Protein AF-A0A0C2FST6-F1 (afdb_monomer_lite)

pLDDT: mean 88.34, std 12.42, range [39.0, 97.56]

Organism: NCBI:txid51022

Structure (mmCIF, N/CA/C/O backbone):
data_AF-A0A0C2FST6-F1
#
_entry.id   AF-A0A0C2FST6-F1
#
loop_
_atom_site.group_PDB
_atom_site.id
_atom_site.type_symbol
_atom_site.label_atom_id
_atom_site.label_alt_id
_atom_site.label_comp_id
_atom_site.label_asym_id
_atom_site.label_entity_id
_atom_site.label_seq_id
_atom_site.pdbx_PDB_ins_code
_atom_site.Cartn_x
_atom_site.Cartn_y
_atom_site.Cartn_z
_atom_site.occupancy
_atom_site.B_iso_or_equiv
_atom_site.auth_seq_id
_atom_site.auth_comp_id
_atom_site.auth_asym_id
_atom_site.auth_atom_id
_atom_site.pdbx_PDB_model_num
ATOM 1 N N . MET A 1 1 ? -6.527 15.427 -21.220 1.00 39.00 1 MET A N 1
ATOM 2 C CA . MET A 1 1 ? -5.791 14.199 -21.587 1.00 39.00 1 MET A CA 1
ATOM 3 C C . MET A 1 1 ? -4.853 13.885 -20.443 1.00 39.00 1 MET A C 1
ATOM 5 O O . MET A 1 1 ? -3.989 14.704 -20.167 1.00 39.00 1 MET A O 1
ATOM 9 N N . GLN A 1 2 ? -5.068 12.772 -19.751 1.00 46.94 2 GLN A N 1
ATOM 10 C CA . GLN A 1 2 ? -4.172 12.284 -18.705 1.00 46.94 2 GLN A CA 1
ATOM 11 C C . GLN A 1 2 ? -3.505 11.031 -19.274 1.00 46.94 2 GLN A C 1
ATOM 13 O O . GLN A 1 2 ? -4.203 10.127 -19.728 1.00 46.94 2 GLN A O 1
ATOM 18 N N . ALA A 1 3 ? -2.178 11.041 -19.378 1.00 51.03 3 ALA A N 1
ATOM 19 C CA . ALA A 1 3 ? -1.410 9.891 -19.835 1.00 51.03 3 ALA A CA 1
ATOM 20 C C . ALA A 1 3 ? -0.987 9.089 -18.603 1.00 51.03 3 ALA A C 1
ATOM 22 O O . ALA A 1 3 ? -0.339 9.634 -17.710 1.00 51.03 3 ALA A O 1
ATOM 23 N N . GLU A 1 4 ? -1.379 7.821 -18.549 1.00 57.81 4 GLU A N 1
ATOM 24 C CA . GLU A 1 4 ? -0.962 6.893 -17.504 1.00 57.81 4 GLU A CA 1
ATOM 25 C C . GLU A 1 4 ? 0.273 6.131 -17.997 1.00 57.81 4 GLU A C 1
ATOM 27 O O . GLU A 1 4 ? 0.235 5.459 -19.029 1.00 57.81 4 GLU A O 1
ATOM 32 N N . LEU A 1 5 ? 1.398 6.289 -17.297 1.00 55.16 5 LEU A N 1
ATOM 33 C CA . LEU A 1 5 ? 2.637 5.575 -17.589 1.00 55.16 5 LEU A CA 1
ATOM 34 C C . LEU A 1 5 ? 2.789 4.437 -16.575 1.00 55.16 5 LEU A C 1
ATOM 36 O O . LEU A 1 5 ? 3.178 4.674 -15.433 1.00 55.16 5 LEU A O 1
ATOM 40 N N . ALA A 1 6 ? 2.496 3.206 -16.995 1.00 63.00 6 ALA A N 1
ATOM 41 C CA . ALA A 1 6 ? 2.670 2.010 -16.175 1.00 63.00 6 ALA A CA 1
ATOM 42 C C . ALA A 1 6 ? 3.972 1.288 -16.557 1.00 63.00 6 ALA A C 1
ATOM 44 O O . ALA A 1 6 ? 4.062 0.633 -17.597 1.00 63.00 6 ALA A O 1
ATOM 45 N N . LEU A 1 7 ? 4.998 1.410 -15.712 1.00 65.06 7 LEU A N 1
ATOM 46 C CA . LEU A 1 7 ? 6.255 0.681 -15.870 1.00 65.06 7 LEU A CA 1
ATOM 47 C C . LEU A 1 7 ? 6.058 -0.771 -15.400 1.00 65.06 7 LEU A C 1
ATOM 49 O O . LEU A 1 7 ? 6.103 -1.049 -14.206 1.00 65.06 7 LEU A O 1
ATOM 53 N N . GLN A 1 8 ? 5.809 -1.692 -16.336 1.00 71.19 8 GLN A N 1
ATOM 54 C CA . GLN A 1 8 ? 5.555 -3.113 -16.028 1.00 71.19 8 GLN A CA 1
ATOM 55 C C . GLN A 1 8 ? 6.801 -3.876 -15.550 1.00 71.19 8 GLN A C 1
ATOM 57 O O . GLN A 1 8 ? 6.686 -4.937 -14.940 1.00 71.19 8 GLN A O 1
ATOM 62 N N . GLY A 1 9 ? 7.990 -3.339 -15.815 1.00 72.75 9 GLY A N 1
ATOM 63 C CA . GLY A 1 9 ? 9.252 -3.869 -15.326 1.00 72.75 9 GLY A CA 1
ATOM 64 C C . GLY A 1 9 ? 10.453 -3.284 -16.064 1.00 72.75 9 GLY A C 1
ATOM 65 O O . GLY A 1 9 ? 10.310 -2.699 -17.138 1.00 72.75 9 GLY A O 1
ATOM 66 N N . VAL A 1 10 ? 11.639 -3.422 -15.475 1.00 80.88 10 VAL A N 1
ATOM 67 C CA . VAL A 1 10 ? 12.924 -2.973 -16.025 1.00 80.88 10 VAL A CA 1
ATOM 68 C C . VAL A 1 10 ? 13.962 -4.067 -15.814 1.00 80.88 10 VAL A C 1
ATOM 70 O O . VAL A 1 10 ? 14.098 -4.576 -14.709 1.00 80.88 10 VAL A O 1
ATOM 73 N N . GLY A 1 11 ? 14.709 -4.403 -16.864 1.00 85.94 11 GLY A N 1
ATOM 74 C CA . GLY A 1 11 ? 15.892 -5.260 -16.782 1.00 85.94 11 GLY A CA 1
ATOM 75 C C . GLY A 1 11 ? 17.163 -4.447 -17.009 1.00 85.94 11 GLY A C 1
ATOM 76 O O . GLY A 1 11 ? 17.189 -3.582 -17.886 1.00 85.94 11 GLY A O 1
ATOM 77 N N . LEU A 1 12 ? 18.210 -4.723 -16.237 1.00 88.25 12 LEU A N 1
ATOM 78 C CA . LEU A 1 12 ? 19.532 -4.126 -16.388 1.00 88.25 12 LEU A CA 1
ATOM 79 C C . LEU A 1 12 ? 20.592 -5.226 -16.478 1.00 88.25 12 LEU A C 1
ATOM 81 O O . LEU A 1 12 ? 20.757 -6.009 -15.546 1.00 88.25 12 LEU A O 1
ATOM 85 N N . SER A 1 13 ? 21.323 -5.243 -17.591 1.00 92.38 13 SER A N 1
ATOM 86 C CA . SER A 1 13 ? 22.393 -6.207 -17.858 1.00 92.38 13 SER A CA 1
ATOM 87 C C . SER A 1 13 ? 23.755 -5.524 -17.847 1.00 92.38 13 SER A C 1
ATOM 89 O O . SER A 1 13 ? 23.963 -4.511 -18.518 1.00 92.38 13 SER A O 1
ATOM 91 N N . ILE A 1 14 ? 24.708 -6.105 -17.125 1.00 94.31 14 ILE A N 1
ATOM 92 C CA . ILE A 1 14 ? 26.126 -5.760 -17.227 1.00 94.31 14 ILE A CA 1
ATOM 93 C C . ILE A 1 14 ? 26.758 -6.751 -18.196 1.00 94.31 14 ILE A C 1
ATOM 95 O O . ILE A 1 14 ? 26.764 -7.952 -17.934 1.00 94.31 14 ILE A O 1
ATOM 99 N N . VAL A 1 15 ? 27.297 -6.254 -19.307 1.00 96.06 15 VAL A N 1
ATOM 100 C CA . VAL A 1 15 ? 27.895 -7.076 -20.366 1.00 96.06 15 VAL A CA 1
ATOM 101 C C . VAL A 1 15 ? 29.384 -6.784 -20.518 1.00 96.06 15 VAL A C 1
ATOM 103 O O . VAL A 1 15 ? 29.814 -5.632 -20.463 1.00 96.06 15 VAL A O 1
ATOM 106 N N . ASP A 1 16 ? 30.170 -7.8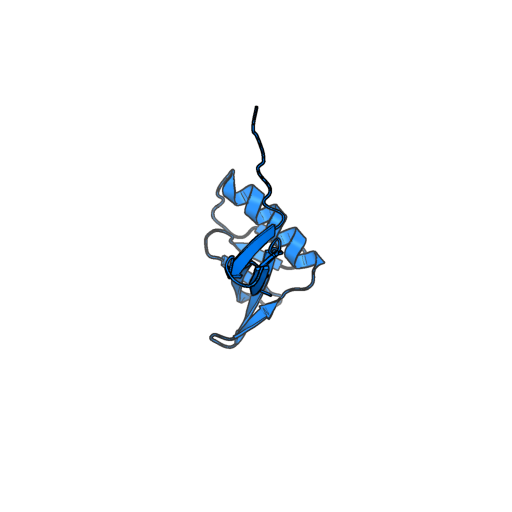36 -20.731 1.00 95.31 16 ASP A N 1
ATOM 107 C CA . ASP A 1 16 ? 31.545 -7.730 -21.206 1.00 95.31 16 ASP A CA 1
ATOM 108 C C . ASP A 1 16 ? 31.557 -7.843 -22.732 1.00 95.31 16 ASP A C 1
ATOM 110 O O . ASP A 1 16 ? 31.423 -8.930 -23.305 1.00 95.31 16 ASP A O 1
ATOM 114 N N . ASN A 1 17 ? 31.745 -6.703 -23.395 1.00 94.88 17 ASN A N 1
ATOM 115 C CA . ASN A 1 17 ? 31.776 -6.620 -24.854 1.00 94.88 17 ASN A CA 1
ATOM 116 C C . ASN A 1 17 ? 32.983 -7.344 -25.470 1.00 94.88 17 ASN A C 1
ATOM 118 O O . ASN A 1 17 ? 32.921 -7.749 -26.627 1.00 94.88 17 ASN A O 1
ATOM 122 N N . SER A 1 18 ? 34.067 -7.525 -24.714 1.00 95.50 18 SER A N 1
ATOM 123 C CA . SER A 1 18 ? 35.298 -8.179 -25.180 1.00 95.50 18 SER A CA 1
ATOM 124 C C . SER A 1 18 ? 35.086 -9.675 -25.407 1.00 95.50 18 SER A C 1
ATOM 126 O O . SER A 1 18 ? 35.670 -10.263 -26.315 1.00 95.50 18 SER A O 1
ATOM 128 N N . VAL A 1 19 ? 34.249 -10.291 -24.567 1.00 93.12 19 VAL A N 1
ATOM 129 C CA . VAL A 1 19 ? 33.955 -11.734 -24.582 1.00 93.12 19 VAL A CA 1
ATOM 130 C C . VAL A 1 19 ? 32.547 -12.015 -25.129 1.00 93.12 19 VAL A C 1
ATOM 132 O O . VAL A 1 19 ? 32.209 -13.166 -25.399 1.00 93.12 19 VAL A O 1
ATOM 135 N N . GLY A 1 20 ? 31.723 -10.977 -25.312 1.00 91.50 20 GLY A N 1
ATOM 136 C CA . GLY A 1 20 ? 30.345 -11.095 -25.790 1.00 91.50 20 GLY A CA 1
ATOM 137 C C . GLY A 1 20 ? 29.433 -11.817 -24.795 1.00 91.50 20 GLY A C 1
ATOM 138 O O . GLY A 1 20 ? 28.572 -12.592 -25.207 1.00 91.50 20 GLY A O 1
ATOM 139 N N . LYS A 1 21 ? 29.658 -11.628 -23.488 1.00 93.94 21 LYS A N 1
ATOM 140 C CA . LYS A 1 21 ? 28.939 -12.337 -22.417 1.00 93.94 21 LYS A CA 1
ATOM 141 C C . LYS A 1 21 ? 28.305 -11.375 -21.422 1.00 93.94 21 LYS A C 1
ATOM 143 O O . LYS A 1 21 ? 28.874 -10.338 -21.095 1.00 93.94 21 LYS A O 1
ATOM 148 N N . GLU A 1 22 ? 27.150 -11.765 -20.897 1.00 93.75 22 GLU A N 1
ATOM 149 C CA . GLU A 1 22 ? 26.535 -11.113 -19.744 1.00 93.75 22 GLU A CA 1
ATOM 150 C C . GLU A 1 22 ? 27.236 -11.557 -18.453 1.00 93.75 22 GLU A C 1
ATOM 152 O O . GLU A 1 22 ? 27.495 -12.743 -18.248 1.00 93.75 22 GLU A O 1
ATOM 157 N N . LEU A 1 23 ? 27.574 -10.586 -17.605 1.00 93.12 23 LEU A N 1
ATOM 158 C CA . LEU A 1 23 ? 28.212 -10.788 -16.305 1.00 93.12 23 LEU A CA 1
ATOM 159 C C . LEU A 1 23 ? 27.198 -10.753 -15.158 1.00 93.12 23 LEU A C 1
ATOM 161 O O . LEU A 1 23 ? 27.393 -11.429 -14.150 1.00 93.12 23 LEU A O 1
ATOM 165 N N . LEU A 1 24 ? 26.144 -9.944 -15.292 1.00 92.06 24 LEU A N 1
ATOM 166 C CA . LEU A 1 24 ? 25.096 -9.781 -14.288 1.00 92.06 24 LEU A CA 1
ATOM 167 C C . LEU A 1 24 ? 23.798 -9.320 -14.948 1.00 92.06 24 LEU A C 1
ATOM 169 O O . LEU A 1 24 ? 23.833 -8.462 -15.829 1.00 92.06 24 LEU A O 1
ATOM 173 N N . TYR A 1 25 ? 22.676 -9.819 -14.440 1.00 89.44 25 TYR A N 1
ATOM 174 C CA . TYR A 1 25 ? 21.335 -9.340 -14.744 1.00 89.44 25 TYR A CA 1
ATOM 175 C C . TYR A 1 25 ? 20.634 -8.930 -13.447 1.00 89.44 25 TYR A C 1
ATOM 177 O O . TYR A 1 25 ? 20.766 -9.613 -12.432 1.00 89.44 25 TYR A O 1
ATOM 185 N N . ILE A 1 26 ? 19.904 -7.816 -13.485 1.00 87.00 26 ILE A N 1
ATOM 186 C CA . ILE A 1 26 ? 18.958 -7.402 -12.446 1.00 87.00 26 ILE A CA 1
ATOM 187 C C . ILE A 1 26 ? 17.623 -7.145 -13.123 1.00 87.00 26 ILE A C 1
ATOM 189 O O . ILE A 1 26 ? 17.551 -6.347 -14.060 1.00 87.00 26 ILE A O 1
ATOM 193 N N . GLY A 1 27 ? 16.565 -7.765 -12.619 1.00 81.38 27 GLY A N 1
ATOM 194 C CA . GLY A 1 27 ? 15.207 -7.488 -13.044 1.00 81.38 27 GLY A CA 1
ATOM 195 C C . GLY A 1 27 ? 14.370 -6.859 -11.937 1.00 81.38 27 GLY A C 1
ATOM 196 O O . GLY A 1 27 ? 14.455 -7.214 -10.761 1.00 81.38 27 GLY A O 1
ATOM 197 N N . ILE A 1 28 ? 13.557 -5.885 -12.330 1.00 77.75 28 ILE A N 1
ATOM 198 C CA . ILE A 1 28 ? 12.548 -5.240 -11.498 1.00 77.75 28 ILE A CA 1
ATOM 199 C C . ILE A 1 28 ? 11.206 -5.489 -12.179 1.00 77.75 28 ILE A C 1
ATOM 201 O O . ILE A 1 28 ? 11.006 -5.013 -13.292 1.00 77.75 28 ILE A O 1
ATOM 205 N N . SER A 1 29 ? 10.288 -6.225 -11.561 1.00 75.06 29 SER A N 1
ATOM 206 C CA . SER A 1 29 ? 8.914 -6.378 -12.066 1.00 75.06 29 SER A CA 1
ATOM 207 C C . SER A 1 29 ? 8.016 -5.279 -11.516 1.00 75.06 29 SER A C 1
ATOM 209 O O . SER A 1 29 ? 8.349 -4.624 -10.524 1.00 75.06 29 SER A O 1
ATOM 211 N N . SER A 1 30 ? 6.843 -5.106 -12.126 1.00 68.00 30 SER A N 1
ATOM 212 C CA . SER A 1 30 ? 5.740 -4.373 -11.512 1.00 68.00 30 SER A CA 1
ATOM 213 C C . SER A 1 30 ? 5.513 -4.893 -10.096 1.00 68.00 30 SER A C 1
ATOM 215 O O . SER A 1 30 ? 5.398 -6.102 -9.882 1.00 68.00 30 SER A O 1
ATOM 217 N N . SER A 1 31 ? 5.496 -3.981 -9.134 1.00 72.69 31 SER A N 1
ATOM 218 C CA . SER A 1 31 ? 5.256 -4.299 -7.738 1.00 72.69 31 SER A CA 1
ATOM 219 C C . SER A 1 31 ? 3.767 -4.215 -7.432 1.00 72.69 31 SER A C 1
ATOM 221 O O . SER A 1 31 ? 3.138 -3.173 -7.631 1.00 72.69 31 SER A O 1
ATOM 223 N N . ASP A 1 32 ? 3.208 -5.305 -6.914 1.00 82.19 32 ASP A N 1
ATOM 224 C CA . ASP A 1 32 ? 1.832 -5.306 -6.437 1.00 82.19 32 ASP A CA 1
ATOM 225 C C . ASP A 1 32 ? 1.694 -4.438 -5.182 1.00 82.19 32 ASP A C 1
ATOM 227 O O . ASP A 1 32 ? 2.637 -4.243 -4.405 1.00 82.19 32 ASP A O 1
ATOM 231 N N . ILE A 1 33 ? 0.501 -3.886 -4.976 1.00 90.38 33 ILE A N 1
ATOM 232 C CA . ILE A 1 33 ? 0.197 -3.101 -3.783 1.00 90.38 33 ILE A CA 1
ATOM 233 C C . ILE A 1 33 ? -0.255 -4.048 -2.679 1.00 90.38 33 ILE A C 1
ATOM 235 O O . ILE A 1 33 ? -1.242 -4.770 -2.815 1.00 90.38 33 ILE A O 1
ATOM 239 N N . LEU A 1 34 ? 0.450 -4.002 -1.552 1.00 93.75 34 LEU A N 1
ATOM 240 C CA . LEU A 1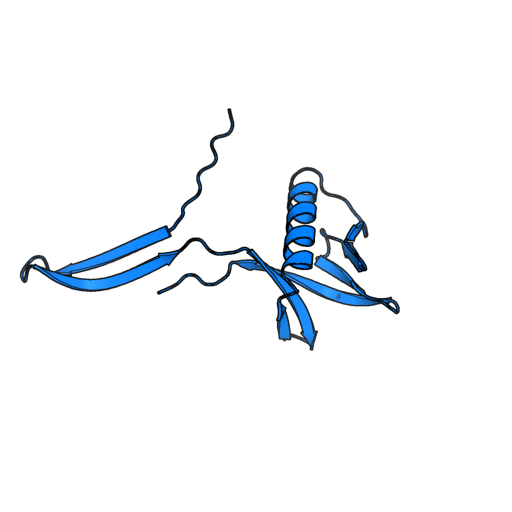 34 ? 0.115 -4.761 -0.360 1.00 93.75 34 LEU A CA 1
ATOM 241 C C . LEU A 1 34 ? -0.353 -3.827 0.743 1.00 93.75 34 LEU A C 1
ATOM 243 O O . LEU A 1 34 ? 0.270 -2.807 1.051 1.00 93.75 34 LEU A O 1
ATOM 247 N N . TRP A 1 35 ? -1.425 -4.247 1.398 1.00 96.56 35 TRP A N 1
ATOM 248 C CA . TRP A 1 35 ? -1.881 -3.650 2.638 1.00 96.56 35 TRP A CA 1
ATOM 249 C C . TRP A 1 35 ? -1.636 -4.619 3.781 1.00 96.56 35 TRP A C 1
ATOM 251 O O . TRP A 1 35 ? -2.000 -5.796 3.712 1.00 96.56 35 TRP A O 1
ATOM 261 N N . GLU A 1 36 ? -1.042 -4.115 4.855 1.00 97.12 36 GLU A N 1
ATOM 262 C CA . GLU A 1 36 ? -0.701 -4.914 6.024 1.00 97.12 36 GLU A CA 1
ATOM 263 C C . GLU A 1 36 ? -1.214 -4.288 7.314 1.00 97.12 36 GLU A C 1
ATOM 265 O O . GLU A 1 36 ? -1.310 -3.069 7.437 1.00 97.12 36 GLU A O 1
ATOM 270 N N . GLU A 1 37 ? -1.453 -5.129 8.315 1.00 97.00 37 GLU A N 1
ATOM 271 C CA . GLU A 1 37 ? -1.768 -4.716 9.676 1.00 97.00 37 GLU A CA 1
ATOM 272 C C . GLU A 1 37 ? -0.683 -5.059 10.680 1.00 97.00 37 GLU A C 1
ATOM 274 O O . GLU A 1 37 ? -0.071 -6.128 10.636 1.00 97.00 37 GLU A O 1
ATOM 279 N N . GLU A 1 38 ? -0.522 -4.188 11.669 1.00 97.44 38 GLU A N 1
ATOM 280 C CA . GLU A 1 38 ? 0.324 -4.439 12.823 1.00 97.44 38 GLU A CA 1
ATOM 281 C C . GLU A 1 38 ? -0.344 -5.447 13.777 1.00 97.44 38 GLU A C 1
ATOM 283 O O . GLU A 1 38 ? -1.214 -5.119 14.587 1.00 97.44 38 GLU A O 1
ATOM 288 N N . VAL A 1 39 ? 0.081 -6.711 13.713 1.00 95.50 39 VAL A N 1
ATOM 289 C CA . VAL A 1 39 ? -0.445 -7.777 14.587 1.00 95.50 39 VAL A CA 1
ATOM 290 C C . VAL A 1 39 ? 0.231 -7.811 15.959 1.00 95.50 39 VAL A C 1
ATOM 292 O O . VAL A 1 39 ? -0.357 -8.285 16.932 1.00 95.50 39 VAL A O 1
ATOM 295 N N . LYS A 1 40 ? 1.479 -7.339 16.034 1.00 93.75 40 LYS A N 1
ATOM 296 C CA . LYS A 1 40 ? 2.280 -7.109 17.248 1.00 93.75 40 LYS A CA 1
ATOM 297 C C . LYS A 1 40 ? 3.180 -5.908 16.974 1.00 93.75 40 LYS A C 1
ATOM 299 O O . LYS A 1 40 ? 3.473 -5.661 15.813 1.00 93.75 40 LYS A O 1
ATOM 304 N N . LYS A 1 41 ? 3.668 -5.225 18.013 1.00 93.38 41 LYS A N 1
ATOM 305 C CA . LYS A 1 41 ? 4.560 -4.063 17.862 1.00 93.38 41 LYS A CA 1
ATOM 306 C C . LYS A 1 41 ? 5.699 -4.357 16.871 1.00 93.38 41 LYS A C 1
ATOM 308 O O . LYS A 1 41 ? 6.504 -5.251 17.121 1.00 93.38 41 LYS A O 1
ATOM 313 N N . GLY A 1 42 ? 5.727 -3.645 15.746 1.00 92.19 42 GLY A N 1
ATOM 314 C CA . GLY A 1 42 ? 6.712 -3.793 14.668 1.00 92.19 42 GLY A CA 1
ATOM 315 C C . GLY A 1 42 ? 6.529 -5.002 13.741 1.00 92.19 42 GLY A C 1
ATOM 316 O O . GLY A 1 42 ? 7.263 -5.126 12.764 1.00 92.19 42 GLY A O 1
ATOM 317 N N . ARG A 1 43 ? 5.559 -5.889 13.996 1.00 96.12 43 ARG A N 1
ATOM 318 C CA . ARG A 1 43 ? 5.257 -7.042 13.139 1.00 96.12 43 ARG A CA 1
ATOM 319 C C . ARG A 1 43 ? 3.977 -6.807 12.355 1.00 96.12 43 ARG A C 1
ATOM 321 O O . ARG A 1 43 ? 2.883 -6.864 12.921 1.00 96.12 43 ARG A O 1
ATOM 328 N N . PHE A 1 44 ? 4.138 -6.670 11.047 1.00 96.50 44 PHE A N 1
ATOM 329 C CA . PHE A 1 44 ? 3.049 -6.503 10.099 1.00 96.50 44 PHE A CA 1
ATOM 330 C C . PHE A 1 44 ? 2.708 -7.822 9.404 1.00 96.50 44 PHE A C 1
ATOM 332 O O . PHE A 1 44 ? 3.560 -8.707 9.284 1.00 96.50 44 PHE A O 1
ATOM 339 N N . LYS A 1 45 ? 1.441 -7.986 9.025 1.00 96.31 45 LYS A N 1
ATOM 340 C CA . LYS A 1 45 ? 0.966 -9.106 8.210 1.00 96.31 45 LYS A CA 1
ATOM 341 C C . LYS A 1 45 ? 0.024 -8.606 7.119 1.00 96.31 45 LYS A C 1
ATOM 343 O O . LYS A 1 45 ? -0.812 -7.760 7.436 1.00 96.31 45 LYS A O 1
ATOM 348 N N . PRO A 1 46 ? 0.099 -9.162 5.900 1.00 95.69 46 PRO A N 1
ATOM 349 C CA . PRO A 1 46 ? -0.802 -8.793 4.820 1.00 95.69 46 PRO A CA 1
ATOM 350 C C . PRO A 1 46 ? -2.248 -9.152 5.152 1.00 95.69 46 PRO A C 1
ATOM 352 O O . PRO A 1 46 ? -2.527 -10.161 5.812 1.00 95.69 46 PRO A O 1
ATOM 355 N N . PHE A 1 47 ? -3.166 -8.311 4.688 1.00 95.62 47 PHE A N 1
ATOM 356 C CA . PHE A 1 47 ? -4.591 -8.603 4.717 1.00 95.62 47 PHE A CA 1
ATOM 357 C C . PHE A 1 47 ? -4.971 -9.643 3.654 1.00 95.62 47 PHE A C 1
ATOM 359 O O . PHE A 1 47 ? -4.210 -9.959 2.742 1.00 95.62 47 PHE A O 1
ATOM 366 N N . ALA A 1 48 ? -6.193 -10.168 3.753 1.00 94.44 48 ALA A N 1
ATOM 367 C CA . ALA A 1 48 ? -6.781 -10.934 2.661 1.00 94.44 48 ALA A CA 1
ATOM 368 C C . ALA A 1 48 ? -6.995 -10.035 1.432 1.00 94.44 48 ALA A C 1
ATOM 370 O O . ALA A 1 48 ? -7.370 -8.872 1.584 1.00 94.44 48 ALA A O 1
ATOM 371 N N . VAL A 1 49 ? -6.839 -10.597 0.227 1.00 92.88 49 VAL A N 1
ATOM 372 C CA . VAL A 1 49 ? -6.903 -9.871 -1.059 1.00 92.88 49 VAL A CA 1
ATOM 373 C C . VAL A 1 49 ? -8.124 -8.956 -1.168 1.00 92.88 49 VAL A C 1
ATOM 375 O O . VAL A 1 49 ? -7.976 -7.788 -1.504 1.00 92.88 49 VAL A O 1
ATOM 378 N N . LYS A 1 50 ? -9.312 -9.443 -0.787 1.00 94.94 50 LYS A N 1
ATOM 379 C CA . LYS A 1 50 ? -10.554 -8.651 -0.810 1.00 94.94 50 LYS A CA 1
ATOM 380 C C . LYS A 1 50 ? -10.448 -7.353 0.004 1.00 94.94 50 LYS A C 1
ATOM 382 O O . LYS A 1 50 ? -10.873 -6.298 -0.446 1.00 94.94 50 LYS A O 1
ATOM 387 N N . ILE A 1 51 ? -9.861 -7.432 1.200 1.00 95.31 51 ILE A N 1
ATOM 388 C CA . ILE A 1 51 ? -9.676 -6.266 2.072 1.00 95.31 51 ILE A CA 1
ATOM 389 C C . ILE A 1 51 ? -8.608 -5.335 1.495 1.00 95.31 51 ILE A C 1
ATOM 391 O O . ILE A 1 51 ? -8.777 -4.125 1.560 1.00 95.31 51 ILE A O 1
ATOM 395 N N . MET A 1 52 ? -7.535 -5.880 0.910 1.00 95.62 52 MET A N 1
ATOM 396 C CA . MET A 1 52 ? -6.498 -5.065 0.264 1.00 95.62 52 MET A CA 1
ATOM 397 C C . MET A 1 52 ? -7.061 -4.252 -0.904 1.00 95.62 52 MET A C 1
ATOM 399 O O . MET A 1 52 ? -6.758 -3.071 -1.013 1.00 95.62 52 MET A O 1
ATOM 403 N N . GLN A 1 53 ? -7.917 -4.856 -1.732 1.00 94.75 53 GLN A N 1
ATOM 404 C CA . GLN A 1 53 ? -8.579 -4.167 -2.843 1.00 94.75 53 GLN A CA 1
ATOM 405 C C . GLN A 1 53 ? -9.494 -3.038 -2.349 1.00 94.75 53 GLN A C 1
ATOM 407 O O . GLN A 1 53 ? -9.384 -1.918 -2.835 1.00 94.75 53 GLN A O 1
ATOM 412 N N . ALA A 1 54 ? -10.328 -3.304 -1.338 1.00 96.25 54 ALA A N 1
ATOM 413 C CA . ALA A 1 54 ? -11.218 -2.293 -0.764 1.00 96.25 54 ALA A CA 1
ATOM 414 C C . ALA A 1 54 ? -10.453 -1.140 -0.082 1.00 96.25 54 ALA A C 1
ATOM 416 O O . ALA A 1 54 ? -10.867 0.016 -0.159 1.00 96.25 54 ALA A O 1
ATOM 417 N N . LEU A 1 55 ? -9.330 -1.446 0.581 1.00 96.69 55 LEU A N 1
ATOM 418 C CA . LEU A 1 55 ? -8.436 -0.434 1.147 1.00 96.69 55 LEU A CA 1
ATOM 419 C C . LEU A 1 55 ? -7.800 0.422 0.053 1.00 96.69 55 LEU A C 1
ATOM 421 O O . LEU A 1 55 ? -7.767 1.639 0.197 1.00 96.69 55 LEU A O 1
ATOM 425 N N . GLU A 1 56 ? -7.321 -0.195 -1.028 1.00 95.75 56 GLU A N 1
ATOM 426 C CA . GLU A 1 56 ? -6.689 0.542 -2.119 1.00 95.75 56 GLU A CA 1
ATOM 427 C C . GLU A 1 56 ? -7.679 1.456 -2.837 1.00 95.75 56 GLU A C 1
ATOM 429 O O . GLU A 1 56 ? -7.362 2.620 -3.048 1.00 95.75 56 GLU A O 1
ATOM 434 N N . GLU A 1 57 ? -8.888 0.982 -3.141 1.00 95.00 57 GLU A N 1
ATOM 435 C CA . GLU A 1 57 ? -9.939 1.801 -3.756 1.00 95.00 57 GLU A CA 1
ATOM 436 C C . GLU A 1 57 ? -10.237 3.048 -2.910 1.00 95.00 57 GLU A C 1
ATOM 438 O O . GLU A 1 57 ? -10.168 4.176 -3.401 1.00 95.00 57 GLU A O 1
ATOM 443 N N . LYS A 1 58 ? -10.458 2.864 -1.603 1.00 95.69 58 LYS A N 1
ATOM 444 C CA . LYS A 1 58 ? -10.712 3.980 -0.682 1.00 95.69 58 LYS A CA 1
ATOM 445 C C . LYS A 1 58 ? -9.510 4.894 -0.495 1.00 95.69 58 LYS A C 1
ATOM 447 O O . LYS A 1 58 ? -9.678 6.095 -0.311 1.00 95.69 58 LYS A O 1
ATOM 452 N N . TYR A 1 59 ? -8.300 4.350 -0.549 1.00 96.12 59 TYR A N 1
ATOM 453 C CA . TYR A 1 59 ? -7.091 5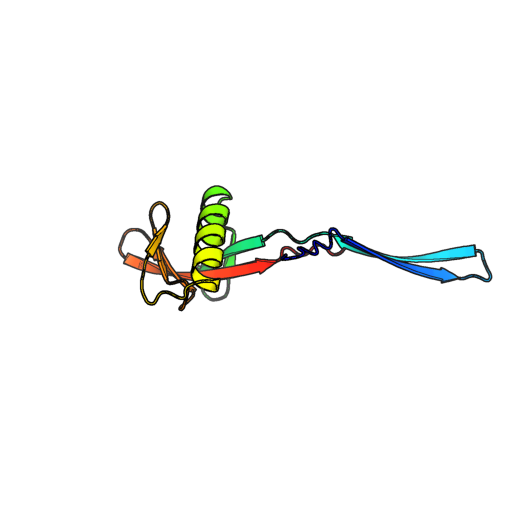.154 -0.477 1.00 96.12 59 TYR A CA 1
ATOM 454 C C . TYR A 1 59 ? -6.932 6.030 -1.723 1.00 96.12 59 TYR A C 1
ATOM 456 O O . TYR A 1 59 ? -6.613 7.207 -1.587 1.00 96.12 59 TYR A O 1
ATOM 464 N N . GLN A 1 60 ? -7.218 5.505 -2.918 1.00 94.69 60 GLN A N 1
ATOM 465 C CA . GLN A 1 60 ? -7.212 6.295 -4.153 1.00 94.69 60 GLN A CA 1
ATOM 466 C C . GLN A 1 60 ? -8.270 7.405 -4.127 1.00 94.69 60 GLN A C 1
ATOM 468 O O . GLN A 1 60 ? -7.971 8.534 -4.508 1.00 94.69 60 GLN A O 1
ATOM 473 N N . GLU A 1 61 ? -9.473 7.130 -3.610 1.00 95.31 61 GLU A N 1
ATOM 474 C CA . GLU A 1 61 ? -10.481 8.173 -3.371 1.00 95.31 61 GLU A CA 1
ATOM 475 C C . GLU A 1 61 ? -9.961 9.257 -2.407 1.00 95.31 61 GLU A C 1
ATOM 477 O O . GLU A 1 61 ? -10.079 10.445 -2.704 1.00 95.31 61 GLU A O 1
ATOM 482 N N . HIS A 1 62 ? -9.336 8.865 -1.287 1.00 95.25 62 HIS A N 1
ATOM 483 C CA . HIS A 1 62 ? -8.754 9.798 -0.307 1.00 95.25 62 HIS A CA 1
ATOM 484 C C . HIS A 1 62 ? -7.610 10.639 -0.889 1.00 95.25 62 HIS A C 1
ATOM 486 O O . HIS A 1 62 ? -7.436 11.789 -0.499 1.00 95.25 62 HIS A O 1
ATOM 492 N N . LEU A 1 63 ? -6.830 10.101 -1.833 1.00 93.62 63 LEU A N 1
ATOM 493 C CA . LEU A 1 63 ? -5.779 10.864 -2.516 1.00 93.62 63 LEU A CA 1
ATOM 494 C C . LEU A 1 63 ? -6.340 11.995 -3.388 1.00 93.62 63 LEU A C 1
ATOM 496 O O . LEU A 1 63 ? -5.663 13.006 -3.575 1.00 93.62 63 LEU A O 1
ATOM 500 N N . LEU A 1 64 ? -7.549 11.827 -3.926 1.00 95.19 64 LEU A N 1
ATOM 501 C CA . LEU A 1 64 ? -8.233 12.851 -4.718 1.00 95.19 64 LEU A CA 1
ATOM 502 C C . LEU A 1 64 ? -8.961 13.851 -3.817 1.00 95.19 64 LEU A C 1
ATOM 504 O O . LEU A 1 64 ? -8.856 15.060 -4.019 1.00 95.19 64 LEU A O 1
ATOM 508 N N . GLU A 1 65 ? -9.673 13.343 -2.812 1.00 94.44 65 GLU A N 1
ATOM 509 C CA . GLU A 1 65 ? -10.448 14.129 -1.857 1.00 94.44 65 GLU A CA 1
ATOM 510 C C . GLU A 1 65 ? -10.146 13.662 -0.425 1.00 94.44 65 GLU A C 1
ATOM 512 O O . GLU A 1 65 ? -10.807 12.750 0.083 1.00 94.44 65 GLU A O 1
ATOM 517 N N . PRO A 1 66 ? -9.158 14.280 0.249 1.00 92.69 66 PRO A N 1
ATOM 518 C CA . PRO A 1 66 ? -8.773 13.882 1.594 1.00 92.69 66 PRO A CA 1
ATOM 519 C C . PRO A 1 66 ? -9.926 14.038 2.583 1.00 92.69 66 PRO A C 1
ATOM 521 O O . PRO A 1 66 ? -10.483 15.126 2.760 1.00 92.69 66 PRO A O 1
ATOM 524 N N . LYS A 1 67 ? -10.260 12.948 3.271 1.00 89.56 67 LYS A N 1
ATOM 525 C CA . LYS A 1 67 ? -11.296 12.918 4.302 1.00 89.56 67 LYS A CA 1
ATOM 526 C C . LYS A 1 67 ? -10.683 12.743 5.678 1.00 89.56 67 LYS A C 1
ATOM 528 O O . LYS A 1 67 ? -9.852 11.873 5.925 1.00 89.56 67 LYS A O 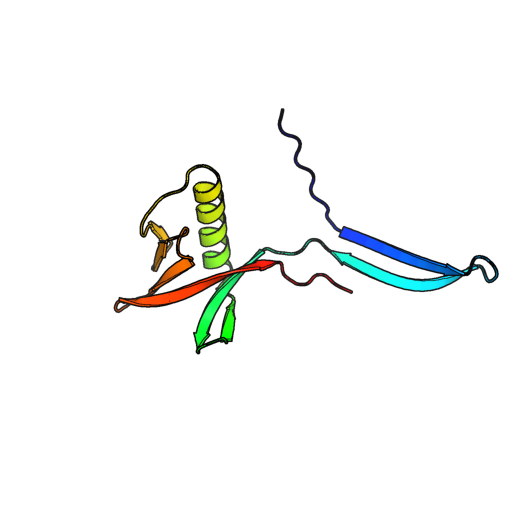1
ATOM 533 N N . ASN A 1 68 ? -11.170 13.547 6.614 1.00 89.50 68 ASN A N 1
ATOM 534 C CA . ASN A 1 68 ? -10.830 13.402 8.018 1.00 89.50 68 ASN A CA 1
ATOM 535 C C . ASN A 1 68 ? -11.877 12.532 8.707 1.00 89.50 68 ASN A C 1
ATOM 537 O O . ASN A 1 68 ? -13.051 12.898 8.765 1.00 89.50 68 ASN A O 1
ATOM 541 N N . GLY A 1 69 ? -11.445 11.410 9.274 1.00 92.25 69 GLY A N 1
ATOM 542 C CA . GLY A 1 69 ? -12.298 10.553 10.090 1.00 92.25 69 GLY A CA 1
ATOM 543 C C . GLY A 1 69 ? -12.243 9.087 9.691 1.00 92.25 69 GLY A C 1
ATOM 544 O O . GLY A 1 69 ? -11.427 8.669 8.879 1.00 92.25 69 GLY A O 1
ATOM 545 N N . PHE A 1 70 ? -13.105 8.302 10.328 1.00 94.12 70 PHE A N 1
ATOM 546 C CA . PHE A 1 70 ? -13.221 6.873 10.081 1.00 94.12 70 PHE A CA 1
ATOM 547 C C . PHE A 1 70 ? -14.297 6.607 9.028 1.00 94.12 70 PHE A C 1
ATOM 549 O O . PHE A 1 70 ? -15.437 7.040 9.182 1.00 94.12 70 PHE A O 1
ATOM 556 N N . GLU A 1 71 ? -13.938 5.860 7.989 1.00 93.75 71 GLU A N 1
ATOM 557 C CA . GLU A 1 71 ? -14.838 5.388 6.941 1.00 93.75 71 GLU A CA 1
ATOM 558 C C . GLU A 1 71 ? -15.051 3.877 7.065 1.00 93.75 71 GLU A C 1
ATOM 560 O O . GLU A 1 71 ? -14.134 3.124 7.403 1.00 93.75 71 GLU A O 1
ATOM 565 N N . ALA A 1 72 ? -16.272 3.419 6.796 1.00 93.50 72 ALA A N 1
ATOM 566 C CA . ALA A 1 72 ? -16.593 1.999 6.820 1.00 93.50 72 ALA A CA 1
ATOM 567 C C . ALA A 1 72 ? -16.004 1.300 5.585 1.00 93.50 72 ALA A C 1
ATOM 569 O O . ALA A 1 72 ? -16.336 1.637 4.449 1.00 93.50 72 ALA A O 1
ATOM 570 N N . ILE A 1 73 ? -15.157 0.299 5.819 1.00 93.50 73 ILE A N 1
ATOM 571 C CA . ILE A 1 73 ? -14.556 -0.549 4.787 1.00 93.50 73 ILE A CA 1
ATOM 572 C C . ILE A 1 73 ? -14.817 -1.999 5.170 1.00 93.50 73 ILE A C 1
ATOM 574 O O . ILE A 1 73 ? -14.250 -2.522 6.135 1.00 93.50 73 ILE A O 1
ATOM 578 N N . GLU A 1 74 ? -15.688 -2.662 4.407 1.00 90.69 74 GLU A N 1
ATOM 579 C CA . GLU A 1 74 ? -16.136 -4.033 4.670 1.00 90.69 74 GLU A CA 1
ATOM 580 C C . GLU A 1 74 ? -16.725 -4.173 6.088 1.00 90.69 74 GLU A C 1
ATOM 582 O O . GLU A 1 74 ? -17.806 -3.664 6.369 1.00 90.69 74 GLU A O 1
ATOM 587 N N . SER A 1 75 ? -16.027 -4.860 6.998 1.00 90.00 75 SER A N 1
ATOM 588 C CA . SER A 1 75 ? -16.446 -5.052 8.394 1.00 90.00 75 SER A CA 1
ATOM 589 C C . SER A 1 75 ? -15.655 -4.207 9.400 1.00 90.00 75 SER A C 1
ATOM 591 O O . SER A 1 75 ? -15.646 -4.531 10.592 1.00 90.00 75 SER A O 1
ATOM 593 N N . TYR A 1 76 ? -14.919 -3.205 8.920 1.00 94.25 76 TYR A N 1
ATOM 594 C CA . TYR A 1 76 ? -13.985 -2.386 9.688 1.00 94.25 76 TYR A CA 1
ATOM 595 C C . TYR A 1 76 ? -14.285 -0.901 9.504 1.00 94.25 76 TYR A C 1
ATOM 597 O O . TYR A 1 76 ? -14.921 -0.510 8.530 1.00 94.25 76 TYR A O 1
ATOM 605 N N . GLU A 1 77 ? -13.775 -0.075 10.412 1.00 95.38 77 GLU A N 1
ATOM 606 C CA . GLU A 1 77 ? -13.707 1.371 10.195 1.00 95.38 77 GLU A CA 1
ATOM 607 C C . GLU A 1 77 ? -12.243 1.779 10.048 1.00 95.38 77 GLU A C 1
ATOM 609 O O . GLU A 1 77 ? -11.401 1.345 10.837 1.00 95.38 77 GLU A O 1
ATOM 614 N N . VAL A 1 78 ? -11.915 2.593 9.052 1.00 96.88 78 VAL A N 1
ATOM 615 C CA . VAL A 1 78 ? -10.533 2.947 8.711 1.00 96.88 78 VAL A CA 1
ATOM 616 C C . VAL A 1 78 ? -10.420 4.450 8.525 1.00 96.88 78 VAL A C 1
ATOM 618 O O . VAL A 1 78 ? -11.238 5.049 7.839 1.00 96.88 78 VAL A O 1
ATOM 621 N N . CYS A 1 79 ? -9.401 5.055 9.125 1.00 96.62 79 CYS A N 1
ATOM 622 C CA . CYS A 1 79 ? -9.017 6.433 8.848 1.00 96.62 79 CYS A CA 1
ATOM 623 C C . CYS A 1 79 ? -7.775 6.426 7.952 1.00 96.62 79 CYS A C 1
ATOM 625 O O . CYS A 1 79 ? -6.702 6.011 8.400 1.00 96.62 79 CYS A O 1
ATOM 627 N N . MET A 1 80 ? -7.926 6.860 6.696 1.00 96.19 80 MET A N 1
ATOM 628 C CA . MET A 1 80 ? -6.832 6.882 5.714 1.00 96.19 80 MET A CA 1
ATOM 629 C C . MET A 1 80 ? -5.760 7.916 6.057 1.00 96.19 80 MET A C 1
ATOM 631 O O . MET A 1 80 ? -4.580 7.670 5.825 1.00 96.19 80 MET A O 1
ATOM 635 N N . GLU A 1 81 ? -6.150 9.018 6.697 1.00 94.62 81 GLU A N 1
ATOM 636 C CA . GLU A 1 81 ? -5.223 10.061 7.141 1.00 94.62 81 GLU A CA 1
ATOM 637 C C . GLU A 1 81 ? -4.264 9.560 8.231 1.00 94.62 81 GLU A C 1
ATOM 639 O O . GLU A 1 81 ? -3.056 9.780 8.176 1.00 94.62 81 GLU A O 1
ATOM 644 N N . THR A 1 82 ? -4.786 8.846 9.233 1.00 96.19 82 THR A N 1
ATOM 645 C CA . THR A 1 82 ? -3.972 8.357 10.359 1.00 96.19 82 THR A CA 1
ATOM 646 C C . THR A 1 82 ? -3.442 6.942 10.156 1.00 96.19 82 T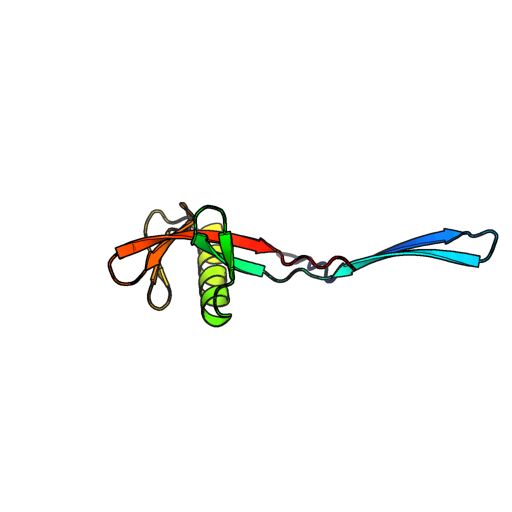HR A C 1
ATOM 648 O O . THR A 1 82 ? -2.629 6.477 10.959 1.00 96.19 82 THR A O 1
ATOM 651 N N . MET A 1 83 ? -3.888 6.249 9.103 1.00 96.75 83 MET A N 1
ATOM 652 C CA . MET A 1 83 ? -3.583 4.843 8.831 1.00 96.75 83 MET A CA 1
ATOM 653 C C . MET A 1 83 ? -3.926 3.925 10.018 1.00 96.75 83 MET A C 1
ATOM 655 O O . MET A 1 83 ? -3.174 3.012 10.381 1.00 96.75 83 MET A O 1
ATOM 659 N N . ILE A 1 84 ? -5.087 4.169 10.636 1.00 97.19 84 ILE A N 1
ATOM 660 C CA . ILE A 1 84 ? -5.621 3.381 11.754 1.00 97.19 84 ILE A CA 1
ATOM 661 C C . ILE A 1 84 ? -6.900 2.661 11.330 1.00 97.19 84 ILE A C 1
ATOM 663 O O . ILE A 1 84 ? -7.826 3.272 10.802 1.00 97.19 84 ILE A O 1
ATOM 667 N N . MET A 1 85 ? -6.973 1.363 11.630 1.00 96.75 85 MET A N 1
ATOM 668 C CA . MET A 1 85 ? -8.156 0.524 11.443 1.00 96.75 85 MET A CA 1
ATOM 669 C C . MET A 1 85 ? -8.740 0.100 12.795 1.00 96.75 85 MET A C 1
ATOM 671 O O . MET A 1 85 ? -8.042 -0.460 13.642 1.00 96.75 85 MET A O 1
ATOM 675 N N . ARG A 1 86 ? -10.048 0.288 12.972 1.00 96.06 86 ARG A N 1
ATOM 676 C CA . ARG A 1 86 ? -10.846 -0.248 14.078 1.00 96.06 86 ARG A CA 1
ATOM 677 C C . ARG A 1 86 ? -11.427 -1.601 13.707 1.00 96.06 86 ARG A C 1
ATOM 679 O O . ARG A 1 86 ? -12.205 -1.752 12.766 1.00 96.06 86 ARG A O 1
ATOM 686 N N . LYS A 1 87 ? -11.058 -2.602 14.498 1.00 91.88 87 LYS A N 1
ATOM 687 C CA . LYS A 1 87 ? -11.589 -3.960 14.427 1.00 91.88 87 LYS A CA 1
ATOM 688 C C . LYS A 1 87 ? -12.795 -4.145 15.337 1.00 91.88 87 LYS A C 1
ATOM 690 O O . LYS A 1 87 ? -13.078 -3.341 16.226 1.00 91.88 87 LYS A O 1
ATOM 695 N N . LYS A 1 88 ? -13.461 -5.293 15.172 1.00 83.81 88 LYS A N 1
ATOM 696 C CA . LYS A 1 88 ? -14.484 -5.783 16.106 1.00 83.81 88 LYS A CA 1
ATOM 697 C C . LYS A 1 88 ? -13.986 -5.663 17.553 1.00 83.81 88 LYS A C 1
ATOM 699 O O . LYS A 1 88 ? -12.827 -5.969 17.836 1.00 83.81 88 LYS A O 1
ATOM 704 N N . LYS A 1 89 ? -14.885 -5.264 18.460 1.00 82.19 89 LYS A N 1
ATOM 705 C CA . LYS A 1 89 ? -14.599 -4.945 19.876 1.00 82.19 89 LYS A CA 1
ATOM 706 C C . LYS A 1 89 ? -13.769 -3.668 20.101 1.00 82.19 89 LYS A C 1
ATOM 708 O O . 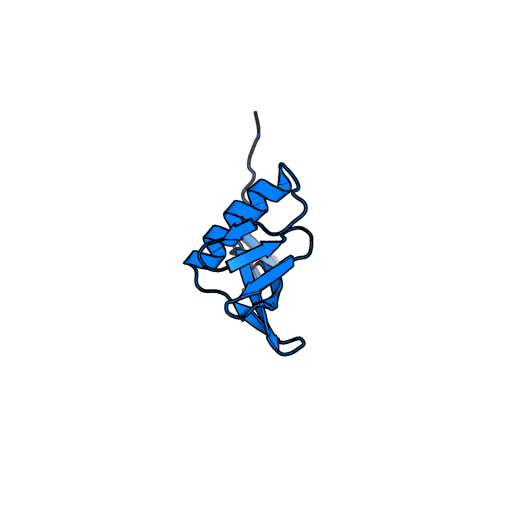LYS A 1 89 ? -13.201 -3.512 21.175 1.00 82.19 89 LYS A O 1
ATOM 713 N N . GLY A 1 90 ? -13.685 -2.775 19.112 1.00 84.25 90 GLY A N 1
ATOM 714 C CA . GLY A 1 90 ? -13.040 -1.464 19.257 1.00 84.25 90 GLY A CA 1
ATOM 715 C C . GLY A 1 90 ? -11.512 -1.507 19.318 1.00 84.25 90 GLY A C 1
ATOM 716 O O . GLY A 1 90 ? -10.888 -0.532 19.721 1.00 84.25 90 GLY A O 1
ATOM 717 N N . LYS A 1 91 ? -10.884 -2.630 18.941 1.00 91.56 91 LYS A N 1
ATOM 718 C CA . LYS A 1 91 ? -9.421 -2.717 18.893 1.00 91.56 91 LYS A CA 1
ATOM 719 C C . LYS A 1 91 ? -8.899 -1.913 17.705 1.00 91.56 91 LYS A C 1
ATOM 721 O O . LYS A 1 91 ? -9.189 -2.266 16.564 1.00 91.56 91 LYS A O 1
ATOM 726 N N . GLU A 1 92 ? -8.070 -0.917 17.976 1.00 95.44 92 GLU A N 1
ATOM 727 C CA . GLU A 1 92 ? -7.351 -0.163 16.951 1.00 95.44 92 GLU A CA 1
ATOM 728 C C . GLU A 1 92 ? -6.032 -0.856 16.587 1.00 95.44 92 GLU A C 1
ATOM 730 O O . GLU A 1 92 ? -5.303 -1.354 17.451 1.00 95.44 92 GLU A O 1
ATOM 735 N N . VAL A 1 93 ? -5.744 -0.930 15.290 1.00 96.06 93 VAL A N 1
ATOM 736 C CA . VAL A 1 93 ? -4.479 -1.430 14.743 1.00 96.06 93 VAL A CA 1
ATOM 737 C C . VAL A 1 93 ? -3.945 -0.447 13.712 1.00 96.06 93 VAL A C 1
ATOM 739 O O . VAL A 1 93 ? -4.717 0.177 12.984 1.00 96.06 93 VAL A O 1
ATOM 742 N N . LYS A 1 94 ? -2.619 -0.328 13.632 1.00 97.56 94 LYS A N 1
ATOM 743 C CA . LYS A 1 94 ? -1.979 0.403 12.540 1.00 97.56 94 LYS A CA 1
ATOM 744 C C . LYS A 1 94 ? -2.045 -0.430 11.276 1.00 97.56 94 LYS A C 1
ATOM 746 O O . LYS A 1 94 ? -1.797 -1.639 11.322 1.00 97.56 94 LYS A O 1
ATOM 751 N N . ILE A 1 95 ? -2.325 0.228 10.166 1.00 97.56 95 ILE A N 1
ATOM 752 C CA . ILE A 1 95 ? -2.210 -0.357 8.838 1.00 97.56 95 ILE A CA 1
ATOM 753 C C . ILE A 1 95 ? -1.122 0.365 8.055 1.00 97.56 95 ILE A C 1
ATOM 755 O O . ILE A 1 95 ? -0.717 1.471 8.407 1.00 97.56 95 ILE A O 1
ATOM 759 N N . ARG A 1 96 ? -0.598 -0.279 7.019 1.00 97.19 96 ARG A N 1
ATOM 760 C CA . ARG A 1 96 ? 0.334 0.362 6.095 1.00 97.19 96 ARG A CA 1
ATOM 761 C C . ARG A 1 96 ? 0.130 -0.147 4.682 1.00 97.19 96 ARG A C 1
ATOM 763 O O . ARG A 1 96 ? -0.143 -1.331 4.486 1.00 97.19 96 ARG A O 1
ATOM 770 N N . ARG A 1 97 ? 0.338 0.756 3.730 1.00 95.69 97 ARG A N 1
ATOM 771 C CA . ARG A 1 97 ? 0.445 0.469 2.303 1.00 95.69 97 ARG A CA 1
ATOM 772 C C . ARG A 1 97 ? 1.917 0.315 1.940 1.00 95.69 97 ARG A C 1
ATOM 774 O O . ARG A 1 97 ? 2.718 1.196 2.251 1.00 95.69 97 ARG A O 1
ATOM 781 N N . ILE A 1 98 ? 2.276 -0.786 1.295 1.00 92.81 98 ILE A N 1
ATOM 782 C CA . ILE A 1 98 ? 3.622 -1.033 0.773 1.00 92.81 98 ILE A CA 1
ATOM 783 C C . ILE A 1 98 ? 3.533 -1.566 -0.657 1.00 92.81 98 ILE A C 1
ATOM 785 O O . ILE A 1 98 ? 2.486 -2.032 -1.095 1.00 92.81 98 ILE A O 1
ATOM 789 N N . PHE A 1 99 ? 4.652 -1.513 -1.367 1.00 87.00 99 PHE A N 1
ATOM 790 C CA . PHE A 1 99 ? 4.820 -2.208 -2.636 1.00 87.00 99 PHE A CA 1
ATOM 791 C C . PHE A 1 99 ? 5.510 -3.549 -2.380 1.00 87.00 99 PHE A C 1
ATOM 793 O O . PHE A 1 99 ? 6.468 -3.613 -1.599 1.00 87.00 99 PHE A O 1
ATOM 800 N N . GLU A 1 100 ? 5.027 -4.614 -3.012 1.00 81.81 100 GLU A N 1
ATOM 801 C CA . GLU A 1 100 ? 5.703 -5.904 -2.999 1.00 81.81 100 GLU A CA 1
ATOM 802 C C . GLU A 1 100 ? 7.090 -5.775 -3.639 1.00 81.81 100 GLU A C 1
ATOM 804 O O . GLU A 1 100 ? 7.317 -4.997 -4.569 1.00 81.81 100 GLU A O 1
ATOM 809 N N . LYS A 1 101 ? 8.064 -6.513 -3.104 1.00 73.31 101 LYS A N 1
ATOM 810 C CA . LYS A 1 101 ? 9.428 -6.480 -3.626 1.00 73.31 101 LYS A CA 1
ATOM 811 C C . LYS A 1 101 ? 9.499 -7.331 -4.891 1.00 73.31 101 LYS A C 1
ATOM 813 O O . LYS A 1 101 ? 9.514 -8.550 -4.795 1.00 73.31 101 LYS A O 1
ATOM 818 N N . GLY A 1 102 ? 9.609 -6.684 -6.045 1.00 62.09 102 GLY A N 1
ATOM 819 C CA . GLY A 1 102 ? 9.797 -7.334 -7.343 1.00 62.09 102 GLY A CA 1
ATOM 820 C C . GLY A 1 102 ? 11.252 -7.362 -7.813 1.00 62.09 102 GLY A C 1
ATOM 821 O O . GLY A 1 102 ? 11.489 -7.026 -8.963 1.00 62.09 102 GLY A O 1
ATOM 822 N N . ILE A 1 103 ? 12.226 -7.662 -6.942 1.00 64.75 103 ILE A N 1
ATOM 823 C CA . ILE A 1 103 ? 13.654 -7.733 -7.325 1.00 64.75 103 ILE A CA 1
ATOM 824 C C . ILE A 1 103 ? 14.033 -9.196 -7.573 1.00 64.75 103 ILE A C 1
ATOM 826 O O . ILE A 1 103 ? 13.852 -10.017 -6.669 1.00 64.75 103 ILE A O 1
ATOM 830 N N . PHE A 1 104 ? 14.582 -9.493 -8.752 1.00 60.06 104 PHE A N 1
ATOM 831 C CA . PHE A 1 104 ? 15.089 -10.810 -9.154 1.00 60.06 104 PHE A CA 1
ATOM 832 C C . PHE A 1 104 ? 16.427 -10.715 -9.889 1.00 60.06 104 PHE A C 1
ATOM 834 O O . PHE A 1 104 ? 16.705 -9.663 -10.513 1.00 60.06 104 PHE A O 1
#

Foldseek 3Di:
DDDDDDPQKDKDWDDDPVVRDTPDIKIFGFWDKFKWWPPDVVDIDTDDPQQSVQVVVVLVVCVVPPDADWDDGPQWTAHSVQQWIQDPPRDIIHMDIDTHGRID

Radius of gyration: 19.4 Å; chains: 1; bounding box: 52×26×46 Å

Secondary structure (DSSP, 8-state):
--------EEEEEEEETTTTEEEEEEEEEPPPEEEEEEEETTEEEEPPHHHHHHHHHHHHHHHHS---S-EEETTEEEETTTTEEEPGGG-EEEEEEEE---B-

Sequence (104 aa):
MQAELALQGVGLSIVDNSVGKELLYIGISSSDILWEEEVKKGRFKPFAVKIMQALEEKYQEHLLEPKNGFEAIESYEVCMETMIMRKKKGKEVKIRRIFEKGIF